Protein AF-A0A9D2F3M9-F1 (afdb_monomer_lite)

Organism: NCBI:txid2838608

Foldseek 3Di:
DDDDDDDDDDDDDDDDDDDDDDDDDDDDDDDDDDDDPPPPPDPDDDAALEAEEQEQDCPVVVVCVVPPPQFDDADPVRQWTAGVVGRIYGYHHFHPPPNRSVVVVVVLLVCQVVDDNNSHHRHYDDDLVCLQCQQAVVNVSFDFVVVVVDDCVPNVVVPDPVQQQSQHYPVSGRRDHDDD

Sequence (180 aa):
MKKRVVSLLMATAISASLLAACGGSSAGSSAATGETGGDAAAAGGTEGAVINIYSWNDEFRTRLEAIYPEVESTSADGTVTTLKDGTEIHWIINPNQDGVYQQKLDEALLNQASAADDDKVDIFLSETDYVFKYTDADADVAMPLTDLGIDPDTDLADQYAFTRTTASDQNGVQRGSTWQ

Radius of gyration: 24.06 Å; chains: 1; bounding box: 76×57×41 Å

Secondary structure (DSSP, 8-state):
------------------------------------------------SEEEEEESSSHHHHHHHHH-TTEEEE-TTSSEEEETTS-EEEEEE---GGGHHHHHHHHHHHHGGGS-GGGSEEEE---TTTHHHHH-TTT-SS--GGGGT--TTTTTTTS-HHHHHHTB-TTS-B------

Structure (mmCIF, N/CA/C/O backbone):
data_AF-A0A9D2F3M9-F1
#
_entry.id   AF-A0A9D2F3M9-F1
#
loop_
_atom_site.group_PDB
_atom_site.id
_atom_site.type_symbol
_atom_site.label_atom_id
_atom_site.label_alt_id
_atom_site.label_comp_id
_atom_site.label_asym_id
_atom_site.label_entity_id
_atom_site.label_seq_id
_atom_site.pdbx_PDB_ins_code
_atom_site.Cartn_x
_atom_site.Cartn_y
_atom_site.Cartn_z
_atom_site.occupancy
_atom_site.B_iso_or_equiv
_atom_site.auth_seq_id
_atom_site.auth_comp_id
_atom_site.auth_asym_id
_atom_site.auth_atom_id
_atom_site.pdbx_PDB_model_num
ATOM 1 N N . MET A 1 1 ? -61.331 -28.688 12.964 1.00 40.84 1 MET A N 1
ATOM 2 C CA . MET A 1 1 ? -61.382 -30.057 13.531 1.00 40.84 1 MET A CA 1
ATOM 3 C C . MET A 1 1 ? -60.461 -30.965 12.727 1.00 40.84 1 MET A C 1
ATOM 5 O O . MET A 1 1 ? -60.456 -30.834 11.515 1.00 40.84 1 MET A O 1
ATOM 9 N N . LYS A 1 2 ? -59.810 -31.913 13.420 1.00 37.84 2 LYS A N 1
ATOM 10 C CA . LYS A 1 2 ? -59.042 -33.089 12.948 1.00 37.84 2 LYS A CA 1
ATOM 11 C C . LYS A 1 2 ? -57.498 -33.012 12.952 1.00 37.84 2 LYS A C 1
ATOM 13 O O . LYS A 1 2 ? -56.863 -32.727 11.955 1.00 37.84 2 LYS A O 1
ATOM 18 N N . LYS A 1 3 ? -56.998 -33.444 14.121 1.00 39.62 3 LYS A N 1
ATOM 19 C CA . LYS A 1 3 ? -55.972 -34.473 14.405 1.00 39.62 3 LYS A CA 1
ATOM 20 C C . LYS A 1 3 ? -54.481 -34.166 14.166 1.00 39.62 3 LYS A C 1
ATOM 22 O O . LYS A 1 3 ? -54.000 -34.055 13.051 1.00 39.62 3 LYS A O 1
ATOM 27 N N . ARG A 1 4 ? -53.783 -34.172 15.309 1.00 43.62 4 ARG A N 1
ATOM 28 C CA . ARG A 1 4 ? -52.338 -34.275 15.557 1.00 43.62 4 ARG A CA 1
ATOM 29 C C . ARG A 1 4 ? -51.764 -35.604 15.049 1.00 43.62 4 ARG A C 1
ATOM 31 O O . ARG A 1 4 ? -52.421 -36.620 15.266 1.00 43.62 4 ARG A O 1
ATOM 38 N N . VAL A 1 5 ? -50.512 -35.602 14.579 1.00 54.69 5 VAL A N 1
ATOM 39 C CA . VAL A 1 5 ? -49.539 -36.692 14.802 1.00 54.69 5 VAL A CA 1
ATOM 40 C C . VAL A 1 5 ? -48.143 -36.079 14.981 1.00 54.69 5 VAL A C 1
ATOM 42 O O . VAL A 1 5 ? -47.724 -35.226 14.208 1.00 54.69 5 VAL A O 1
ATOM 45 N N . VAL A 1 6 ? -47.485 -36.508 16.055 1.00 44.31 6 VAL A N 1
ATOM 46 C CA . VAL A 1 6 ? -46.124 -36.205 16.522 1.00 44.31 6 VAL A CA 1
ATOM 47 C C . VAL A 1 6 ? -45.231 -37.396 16.160 1.00 44.31 6 VAL A C 1
ATOM 49 O O . VAL A 1 6 ? -45.686 -38.527 16.323 1.00 44.31 6 VAL A O 1
ATOM 52 N N . SER A 1 7 ? -43.989 -37.169 15.720 1.00 37.25 7 SER A N 1
ATOM 53 C CA . SER A 1 7 ? -42.851 -38.123 15.695 1.00 37.25 7 SER A CA 1
ATOM 54 C C . SER A 1 7 ? -41.653 -37.424 15.033 1.00 37.25 7 SER A C 1
ATOM 56 O O . SER A 1 7 ? -41.869 -36.695 14.077 1.00 37.25 7 SER A O 1
ATOM 58 N N . LEU A 1 8 ? -40.387 -37.565 15.418 1.00 41.75 8 LEU A N 1
ATOM 59 C CA . LEU A 1 8 ? -39.723 -38.308 16.486 1.00 41.75 8 LEU A CA 1
ATOM 60 C C . LEU A 1 8 ? -38.342 -37.636 16.659 1.00 41.75 8 LEU A C 1
ATOM 62 O O . LEU A 1 8 ? -37.720 -37.247 15.673 1.00 41.75 8 LEU A O 1
ATOM 66 N N . LEU A 1 9 ? -37.884 -37.482 17.900 1.00 43.22 9 LEU A N 1
ATOM 67 C CA . LEU A 1 9 ? -36.516 -37.087 18.238 1.00 43.22 9 LEU A CA 1
ATOM 68 C C . LEU A 1 9 ? -35.499 -38.099 17.687 1.00 43.22 9 LEU A C 1
ATOM 70 O O . LEU A 1 9 ? -35.686 -39.300 17.871 1.00 43.22 9 LEU A O 1
ATOM 74 N N . MET A 1 10 ? -34.356 -37.614 17.199 1.00 41.78 10 MET A N 1
ATOM 75 C CA . MET A 1 10 ? -33.086 -38.313 17.410 1.00 41.78 10 MET A CA 1
ATOM 76 C C . MET A 1 10 ? -31.949 -37.298 17.548 1.00 41.78 10 MET A C 1
ATOM 78 O O . MET A 1 10 ? -31.485 -36.703 16.581 1.00 41.78 10 MET A O 1
ATOM 82 N N . ALA A 1 11 ? -31.549 -37.080 18.798 1.00 47.19 11 ALA A N 1
ATOM 83 C CA . ALA A 1 11 ? -30.277 -36.482 19.151 1.00 47.19 11 ALA A CA 1
ATOM 84 C C . ALA A 1 11 ? -29.254 -37.614 19.287 1.00 47.19 11 ALA A C 1
ATOM 86 O O . ALA A 1 11 ? -29.492 -38.565 20.031 1.00 47.19 11 ALA A O 1
ATOM 87 N N . THR A 1 12 ? -28.109 -37.478 18.628 1.00 46.88 12 THR A N 1
ATOM 88 C CA . THR A 1 12 ? -26.886 -38.201 18.991 1.00 46.88 12 THR A CA 1
ATOM 89 C C . THR A 1 12 ? -25.708 -37.281 18.721 1.00 46.88 12 THR A C 1
ATOM 91 O O . THR A 1 12 ? -25.346 -37.034 17.576 1.00 46.88 12 THR A O 1
ATOM 94 N N . ALA A 1 13 ? -25.157 -36.744 19.804 1.00 49.44 13 ALA A N 1
ATOM 95 C CA . ALA A 1 13 ? -23.837 -36.143 19.851 1.00 49.44 13 ALA A CA 1
ATOM 96 C C . ALA A 1 13 ? -22.794 -37.264 19.913 1.00 49.44 13 ALA A C 1
ATOM 98 O O . ALA A 1 13 ? -22.967 -38.173 20.725 1.00 49.44 13 ALA A O 1
ATOM 99 N N . ILE A 1 14 ? -21.712 -37.178 19.131 1.00 59.34 14 ILE A N 1
ATOM 100 C CA . ILE A 1 14 ? -20.432 -37.799 19.491 1.00 59.34 14 ILE A CA 1
ATOM 101 C C . ILE A 1 14 ? -19.282 -36.829 19.195 1.00 59.34 14 ILE A C 1
ATOM 103 O O . ILE A 1 14 ? -19.177 -36.220 18.137 1.00 59.34 14 ILE A O 1
ATOM 107 N N . SER A 1 15 ? -18.484 -36.729 20.244 1.00 46.25 15 SER A N 1
ATOM 108 C CA . SER A 1 15 ? -17.284 -35.992 20.596 1.00 46.25 15 SER A CA 1
ATOM 109 C C . SER A 1 15 ? -16.112 -36.012 19.613 1.00 46.25 15 SER A C 1
ATOM 111 O O . SER A 1 15 ? -15.903 -36.953 18.852 1.00 46.25 15 SER A O 1
ATOM 113 N N . ALA A 1 16 ? -15.273 -34.992 19.793 1.00 46.91 16 ALA A N 1
ATOM 114 C CA . ALA A 1 16 ? -13.926 -34.826 19.273 1.00 46.91 16 ALA A CA 1
ATOM 115 C C . ALA A 1 16 ? -12.989 -36.030 19.491 1.00 46.91 16 ALA A C 1
ATOM 117 O O . ALA A 1 16 ? -12.997 -36.668 20.544 1.00 46.91 16 ALA A O 1
ATOM 118 N N . SER A 1 17 ? -12.088 -36.238 18.529 1.00 50.75 17 SER A N 1
ATOM 119 C CA . SER A 1 17 ? -10.798 -36.898 18.749 1.00 50.75 17 SER A CA 1
ATOM 120 C C . SER A 1 17 ? -9.709 -36.182 17.943 1.00 50.75 17 SER A C 1
ATOM 122 O O . SER A 1 17 ? -9.743 -36.126 16.719 1.00 50.75 17 SER A O 1
ATOM 124 N N . LEU A 1 18 ? -8.767 -35.586 18.675 1.00 54.88 18 LEU A N 1
ATOM 125 C CA . LEU A 1 18 ? -7.458 -35.147 18.198 1.00 54.88 18 LEU A CA 1
ATOM 126 C C . LEU A 1 18 ? -6.588 -36.382 17.963 1.00 54.88 18 LEU A C 1
ATOM 128 O O . LEU A 1 18 ? -6.562 -37.246 18.836 1.00 54.88 18 LEU A O 1
ATOM 132 N N . LEU A 1 19 ? -5.820 -36.415 16.873 1.00 55.00 19 LEU A N 1
ATOM 133 C CA . LEU A 1 19 ? -4.565 -37.169 16.770 1.00 55.00 19 LEU A CA 1
ATOM 134 C C . LEU A 1 19 ? -3.691 -36.536 15.678 1.00 55.00 19 LEU A C 1
ATOM 136 O O . LEU A 1 19 ? -3.989 -36.614 14.490 1.00 55.00 19 LEU A O 1
ATOM 140 N N . ALA A 1 20 ? -2.608 -35.902 16.120 1.00 57.94 20 ALA A N 1
ATOM 141 C CA . ALA A 1 20 ? -1.470 -35.533 15.296 1.00 57.94 20 ALA A CA 1
ATOM 142 C C . ALA A 1 20 ? -0.649 -36.788 14.960 1.00 57.94 20 ALA A C 1
ATOM 144 O O . ALA A 1 20 ? -0.376 -37.603 15.844 1.00 57.94 20 ALA A O 1
ATOM 145 N N . ALA A 1 21 ? -0.208 -36.914 13.708 1.00 43.72 21 ALA A N 1
ATOM 146 C CA . ALA A 1 21 ? 0.832 -37.855 13.308 1.00 43.72 21 ALA A CA 1
ATOM 147 C C . ALA A 1 21 ? 1.736 -37.217 12.242 1.00 43.72 21 ALA A C 1
ATOM 149 O O . ALA A 1 21 ? 1.308 -36.936 11.126 1.00 43.72 21 ALA A O 1
ATOM 150 N N . CYS A 1 22 ? 2.996 -36.990 12.617 1.00 54.59 22 CYS A N 1
ATOM 151 C CA . CYS A 1 22 ? 4.108 -36.669 11.728 1.00 54.59 22 CYS A CA 1
ATOM 152 C C . CYS A 1 22 ? 4.624 -37.933 11.018 1.00 54.59 22 CYS A C 1
ATOM 154 O O . CYS A 1 22 ? 4.700 -38.988 11.646 1.00 54.59 22 CYS A O 1
ATOM 156 N N . GLY A 1 23 ? 5.144 -37.783 9.792 1.00 35.31 23 GLY A N 1
ATOM 157 C CA . GLY A 1 23 ? 6.324 -38.545 9.351 1.00 35.31 23 GLY A CA 1
ATOM 158 C C . GLY A 1 23 ? 6.276 -39.229 7.975 1.00 35.31 23 GLY A C 1
ATOM 159 O O . GLY A 1 23 ? 5.670 -40.280 7.830 1.00 35.31 23 GLY A O 1
ATOM 160 N N . GLY A 1 24 ? 7.069 -38.702 7.029 1.00 35.09 24 GLY A N 1
ATOM 161 C CA . GLY A 1 24 ? 8.201 -39.443 6.435 1.00 35.09 24 GLY A CA 1
ATOM 162 C C . GLY A 1 24 ? 8.004 -40.317 5.180 1.00 35.09 24 GLY A C 1
ATOM 163 O O . GLY A 1 24 ? 7.694 -41.495 5.281 1.00 35.09 24 GLY A O 1
ATOM 164 N N . SER A 1 25 ? 8.350 -39.734 4.025 1.00 35.91 25 SER A N 1
ATOM 165 C CA . SER A 1 25 ? 8.905 -40.260 2.755 1.00 35.91 25 SER A CA 1
ATOM 166 C C . SER A 1 25 ? 9.015 -41.775 2.467 1.00 35.91 25 SER A C 1
ATOM 168 O O . SER A 1 25 ? 9.755 -42.492 3.136 1.00 35.91 25 SER A O 1
ATOM 170 N N . SER A 1 26 ? 8.506 -42.215 1.303 1.00 32.84 26 SER A N 1
ATOM 171 C CA . SER A 1 26 ? 9.290 -42.908 0.246 1.00 32.84 26 SER A CA 1
ATOM 172 C C . SER A 1 26 ? 8.487 -43.150 -1.050 1.00 32.84 26 SER A C 1
ATOM 174 O O . SER A 1 26 ? 7.263 -43.184 -1.060 1.00 32.84 26 SER A O 1
ATOM 176 N N . ALA A 1 27 ? 9.240 -43.242 -2.149 1.00 38.22 27 ALA A N 1
ATOM 177 C CA . ALA A 1 27 ? 8.884 -43.131 -3.563 1.00 38.22 27 ALA A CA 1
ATOM 178 C C . ALA A 1 27 ? 7.824 -44.094 -4.140 1.00 38.22 27 ALA A C 1
ATOM 180 O O . ALA A 1 27 ? 7.769 -45.274 -3.803 1.00 38.22 27 ALA A O 1
ATOM 181 N N . GLY A 1 28 ? 7.118 -43.602 -5.165 1.00 30.92 28 GLY A N 1
ATOM 182 C CA . GLY A 1 28 ? 6.362 -44.399 -6.132 1.00 30.92 28 GLY A CA 1
ATOM 183 C C . GLY A 1 28 ? 5.841 -43.525 -7.276 1.00 30.92 28 GLY A C 1
ATOM 184 O O . GLY A 1 28 ? 4.823 -42.861 -7.132 1.00 30.92 28 GLY A O 1
ATOM 185 N N . SER A 1 29 ? 6.558 -43.494 -8.401 1.00 36.81 29 SER A N 1
ATOM 186 C CA . SER A 1 29 ? 6.148 -42.799 -9.628 1.00 36.81 29 SER A CA 1
ATOM 187 C C . SER A 1 29 ? 5.208 -43.682 -10.449 1.00 36.81 29 SER A C 1
ATOM 189 O O . SER A 1 29 ? 5.549 -44.838 -10.703 1.00 36.81 29 SER A O 1
ATOM 191 N N . SER A 1 30 ? 4.065 -43.145 -10.889 1.00 31.78 30 SER A N 1
ATOM 192 C CA . SER A 1 30 ? 3.514 -43.295 -12.251 1.00 31.78 30 SER A CA 1
ATOM 193 C C . SER A 1 30 ? 2.223 -42.486 -12.410 1.00 31.78 30 SER A C 1
ATOM 195 O O . SER A 1 30 ? 1.365 -42.464 -11.535 1.00 31.78 30 SER A O 1
ATOM 197 N N . ALA A 1 31 ? 2.143 -41.810 -13.552 1.00 34.25 31 ALA A N 1
ATOM 198 C CA . ALA A 1 31 ? 1.175 -40.798 -13.950 1.00 34.25 31 ALA A CA 1
ATOM 199 C C . ALA A 1 31 ? -0.256 -41.311 -14.191 1.00 34.25 31 ALA A C 1
ATOM 201 O O . ALA A 1 31 ? -0.426 -42.416 -14.699 1.00 34.25 31 ALA A O 1
ATOM 202 N N . ALA A 1 32 ? -1.251 -40.443 -13.957 1.00 31.55 32 ALA A N 1
ATOM 203 C CA . ALA A 1 32 ? -2.292 -40.085 -14.933 1.00 31.55 32 ALA A CA 1
ATOM 204 C C . ALA A 1 32 ? -3.253 -39.019 -14.359 1.00 31.55 32 ALA A C 1
ATOM 206 O O . ALA A 1 32 ? -3.858 -39.225 -13.314 1.00 31.55 32 ALA A O 1
ATOM 207 N N . THR A 1 33 ? -3.387 -37.913 -15.103 1.00 35.81 33 THR A N 1
ATOM 208 C CA . THR A 1 33 ? -4.580 -37.050 -15.268 1.00 35.81 33 THR A CA 1
ATOM 209 C C . THR A 1 33 ? -5.394 -36.657 -14.030 1.00 35.81 33 THR A C 1
ATOM 211 O O . THR A 1 33 ? -6.261 -37.404 -13.585 1.00 35.81 33 THR A O 1
ATOM 214 N N . GLY A 1 34 ? -5.214 -35.407 -13.594 1.00 29.34 34 GLY A N 1
ATOM 215 C CA . GLY A 1 34 ? -6.178 -34.672 -12.778 1.00 29.34 34 GLY A CA 1
ATOM 216 C C . GLY A 1 34 ? -6.498 -33.329 -13.431 1.00 29.34 34 GLY A C 1
ATOM 217 O O . GLY A 1 34 ? -5.651 -32.443 -13.463 1.00 29.34 34 GLY A O 1
ATOM 218 N N . GLU A 1 35 ? -7.709 -33.198 -13.971 1.00 43.31 35 GLU A N 1
ATOM 219 C CA . GLU A 1 35 ? -8.401 -31.912 -14.020 1.00 43.31 35 GLU A CA 1
ATOM 220 C C . GLU A 1 35 ? -8.852 -31.597 -12.596 1.00 43.31 35 GLU A C 1
ATOM 222 O O . GLU A 1 35 ? -9.708 -32.290 -12.053 1.00 43.31 35 GLU A O 1
ATOM 227 N N . THR A 1 36 ? -8.294 -30.552 -12.001 1.00 33.38 36 THR A N 1
ATOM 228 C CA . THR A 1 36 ? -8.882 -29.875 -10.844 1.00 33.38 36 THR A CA 1
ATOM 229 C C . THR A 1 36 ? -8.393 -28.441 -10.876 1.00 33.38 36 THR A C 1
ATOM 231 O O . THR A 1 36 ? -7.185 -28.206 -10.851 1.00 33.38 36 THR A O 1
ATOM 234 N N . GLY A 1 37 ? -9.341 -27.506 -10.973 1.00 44.59 37 GLY A N 1
ATOM 235 C CA . GLY A 1 37 ? -9.090 -26.088 -10.767 1.00 44.59 37 GLY A CA 1
ATOM 236 C C . GLY A 1 37 ? -8.321 -25.901 -9.467 1.00 44.59 37 GLY A C 1
ATOM 237 O O . GLY A 1 37 ? -8.713 -26.435 -8.428 1.00 44.59 37 GLY A O 1
ATOM 238 N N . GLY A 1 38 ? -7.191 -25.209 -9.569 1.00 29.92 38 GLY A N 1
ATOM 239 C CA . GLY A 1 38 ? -6.424 -24.773 -8.419 1.00 29.92 38 GLY A CA 1
ATOM 240 C C . GLY A 1 38 ? -7.197 -23.665 -7.731 1.00 29.92 38 GLY A C 1
ATOM 241 O O . GLY A 1 38 ? -6.977 -22.496 -8.013 1.00 29.92 38 GLY A O 1
ATOM 242 N N . ASP A 1 39 ? -8.118 -24.052 -6.855 1.00 37.12 39 ASP A N 1
ATOM 243 C CA . ASP A 1 39 ? -8.384 -23.259 -5.667 1.00 37.12 39 ASP A CA 1
ATOM 244 C C . ASP A 1 39 ? -7.057 -23.263 -4.904 1.00 37.12 39 ASP A C 1
ATOM 246 O O . ASP A 1 39 ? -6.606 -24.307 -4.414 1.00 37.12 39 ASP A O 1
ATOM 250 N N . ALA A 1 40 ? -6.339 -22.142 -4.972 1.00 44.09 40 ALA A N 1
ATOM 251 C CA . ALA A 1 40 ? -5.153 -21.929 -4.170 1.00 44.09 40 ALA A CA 1
ATOM 252 C C . ALA A 1 40 ? -5.616 -22.041 -2.721 1.00 44.09 40 ALA A C 1
ATOM 254 O O . ALA A 1 40 ? -6.266 -21.142 -2.198 1.00 44.09 40 ALA A O 1
ATOM 255 N N . ALA A 1 41 ? -5.361 -23.197 -2.112 1.00 40.22 41 ALA A N 1
ATOM 256 C CA . ALA A 1 41 ? -5.659 -23.433 -0.718 1.00 40.22 41 ALA A CA 1
ATOM 257 C C . ALA A 1 41 ? -4.873 -22.401 0.094 1.00 40.22 41 ALA A C 1
ATOM 259 O O . ALA A 1 41 ? -3.680 -22.583 0.349 1.00 40.22 41 ALA A O 1
ATOM 260 N N . ALA A 1 42 ? -5.551 -21.314 0.464 1.00 43.03 42 ALA A N 1
ATOM 261 C CA . ALA A 1 42 ? -5.092 -20.386 1.473 1.00 43.03 42 ALA A CA 1
ATOM 262 C C . ALA A 1 42 ? -4.710 -21.227 2.692 1.00 43.03 42 ALA A C 1
ATOM 264 O O . ALA A 1 42 ? -5.503 -22.029 3.202 1.00 43.03 42 ALA A O 1
ATOM 265 N N . ALA A 1 43 ? -3.444 -21.132 3.092 1.00 44.12 43 ALA A N 1
ATOM 266 C CA . ALA A 1 43 ? -2.965 -21.772 4.300 1.00 44.12 43 ALA A CA 1
ATOM 267 C C . ALA A 1 43 ? -3.864 -21.297 5.448 1.00 44.12 43 ALA A C 1
ATOM 269 O O . ALA A 1 43 ? -3.932 -20.103 5.709 1.00 44.12 43 ALA A O 1
ATOM 270 N N . GLY A 1 44 ? -4.593 -22.229 6.071 1.00 43.50 44 GLY A N 1
ATOM 271 C CA . GLY A 1 44 ? -5.654 -21.963 7.047 1.00 43.50 44 GLY A CA 1
ATOM 272 C C . GLY A 1 44 ? -5.169 -21.349 8.362 1.00 43.50 44 GLY A C 1
ATOM 273 O O . GLY A 1 44 ? -5.231 -21.998 9.407 1.00 43.50 44 GLY A O 1
ATOM 274 N N . GLY A 1 45 ? -4.689 -20.111 8.298 1.00 56.88 45 GLY A N 1
ATOM 275 C CA . GLY A 1 45 ? -4.694 -19.155 9.394 1.00 56.88 45 GLY A CA 1
ATOM 276 C C . GLY A 1 45 ? -6.035 -18.426 9.439 1.00 56.88 45 GLY A C 1
ATOM 277 O O . GLY A 1 45 ? -6.782 -18.407 8.462 1.00 56.88 45 GLY A O 1
ATOM 278 N N . THR A 1 46 ? -6.367 -17.862 10.593 1.00 65.12 46 THR A N 1
ATOM 279 C CA . THR A 1 46 ? -7.471 -16.905 10.693 1.00 65.12 46 THR A CA 1
ATOM 280 C C . THR A 1 46 ? -7.021 -15.646 9.949 1.00 65.12 46 THR A C 1
ATOM 282 O O . THR A 1 46 ? -6.018 -15.062 10.335 1.00 65.12 46 THR A O 1
ATOM 285 N N . GLU A 1 47 ? -7.675 -15.258 8.857 1.00 80.50 47 GLU A N 1
ATOM 286 C CA . GLU A 1 47 ? -7.399 -13.955 8.235 1.00 80.50 47 GLU A CA 1
ATOM 287 C C . GLU A 1 47 ? -7.842 -12.828 9.177 1.00 80.50 47 GLU A C 1
ATOM 289 O O . GLU A 1 47 ? -8.821 -12.979 9.920 1.00 80.50 47 GLU A O 1
ATOM 294 N N . GLY A 1 48 ? -7.099 -11.719 9.162 1.00 88.06 48 GLY A N 1
ATOM 295 C CA . GLY A 1 48 ? -7.488 -10.495 9.854 1.00 88.06 48 GLY A CA 1
ATOM 296 C C . GLY A 1 48 ? -8.737 -9.874 9.223 1.00 88.06 48 GLY A C 1
ATOM 297 O O . GLY A 1 48 ? -9.080 -10.153 8.075 1.00 88.06 48 GLY A O 1
ATOM 298 N N . ALA A 1 49 ? -9.439 -9.040 9.983 1.00 94.62 49 ALA A N 1
ATOM 299 C CA . ALA A 1 49 ? -10.591 -8.261 9.531 1.00 94.62 49 ALA A CA 1
ATOM 300 C C . ALA A 1 49 ? -10.219 -6.821 9.122 1.00 94.62 49 ALA A C 1
ATOM 302 O O . ALA A 1 49 ? -11.068 -6.095 8.599 1.00 94.62 49 ALA A O 1
ATOM 303 N N . VAL A 1 50 ? -8.981 -6.402 9.394 1.00 97.81 50 VAL A N 1
ATOM 304 C CA . VAL A 1 50 ? -8.460 -5.058 9.114 1.00 97.81 50 VAL A CA 1
ATOM 305 C C . VAL A 1 50 ? -7.493 -5.103 7.935 1.00 97.81 50 VAL A C 1
ATOM 307 O O . VAL A 1 50 ? -6.659 -5.996 7.861 1.00 97.81 50 VAL A O 1
ATOM 310 N N . ILE A 1 51 ? -7.591 -4.113 7.043 1.00 98.31 51 ILE A N 1
ATOM 311 C CA . ILE A 1 51 ? -6.630 -3.876 5.961 1.00 98.31 51 ILE A CA 1
ATOM 312 C C . ILE A 1 51 ? -5.698 -2.739 6.379 1.00 98.31 51 ILE A C 1
ATOM 314 O O . ILE A 1 51 ? -6.131 -1.592 6.493 1.00 98.31 51 ILE A O 1
ATOM 318 N N . ASN A 1 52 ? -4.409 -3.006 6.541 1.00 98.62 52 ASN A N 1
ATOM 319 C CA . ASN A 1 52 ? -3.410 -1.989 6.857 1.00 98.62 52 ASN A CA 1
ATOM 320 C C . ASN A 1 52 ? -2.710 -1.485 5.593 1.00 98.62 52 ASN A C 1
ATOM 322 O O . ASN A 1 52 ? -2.046 -2.244 4.878 1.00 98.62 52 ASN A O 1
ATOM 326 N N . ILE A 1 53 ? -2.797 -0.173 5.352 1.00 98.69 53 ILE A N 1
ATOM 327 C CA . ILE A 1 53 ? -2.142 0.496 4.224 1.00 98.69 53 ILE A CA 1
ATOM 328 C C . ILE A 1 53 ? -1.071 1.465 4.721 1.00 98.69 53 ILE A C 1
ATOM 330 O O . ILE A 1 53 ? -1.363 2.465 5.381 1.00 98.69 53 ILE A O 1
ATOM 334 N N . TYR A 1 54 ? 0.180 1.197 4.352 1.00 98.56 54 TYR A N 1
ATOM 335 C CA . TYR A 1 54 ? 1.338 2.010 4.716 1.00 98.56 54 TYR A CA 1
ATOM 336 C C . TYR A 1 54 ? 1.627 3.062 3.647 1.00 98.56 54 TYR A C 1
ATOM 338 O O . TYR A 1 54 ? 1.882 2.737 2.489 1.00 98.56 54 TYR A O 1
ATOM 346 N N . SER A 1 55 ? 1.683 4.330 4.043 1.00 97.50 55 SER A N 1
ATOM 347 C CA . SER A 1 55 ? 1.906 5.470 3.144 1.00 97.50 55 SER A CA 1
ATOM 348 C C . SER A 1 55 ? 2.736 6.569 3.824 1.00 97.50 55 SER A C 1
ATOM 350 O O . SER A 1 55 ? 2.879 6.583 5.047 1.00 97.50 55 SER A O 1
ATOM 352 N N . TRP A 1 56 ? 3.293 7.504 3.050 1.00 96.25 56 TRP A N 1
ATOM 353 C CA . TRP A 1 56 ? 4.007 8.670 3.589 1.00 96.25 56 TRP A CA 1
ATOM 354 C C . TRP A 1 56 ? 3.188 9.961 3.648 1.00 96.25 56 TRP A C 1
ATOM 356 O O . TRP A 1 56 ? 3.626 10.951 4.239 1.00 96.25 56 TRP A O 1
ATOM 366 N N . ASN A 1 57 ? 2.007 9.966 3.035 1.00 95.88 57 ASN A N 1
ATOM 367 C CA . ASN A 1 57 ? 1.051 11.070 3.053 1.00 95.88 57 ASN A CA 1
ATOM 368 C C . ASN A 1 57 ? -0.386 10.530 2.902 1.00 95.88 57 ASN A C 1
ATOM 370 O O . ASN A 1 57 ? -0.615 9.322 2.905 1.00 95.88 57 ASN A O 1
ATOM 374 N N . ASP A 1 58 ? -1.372 11.409 2.764 1.00 96.88 58 ASP A N 1
ATOM 375 C CA . ASP A 1 58 ? -2.777 11.028 2.603 1.00 96.88 58 ASP A CA 1
ATOM 376 C C . ASP A 1 58 ? -3.288 11.075 1.151 1.00 96.88 58 ASP A C 1
ATOM 378 O O . ASP A 1 58 ? -4.487 10.918 0.907 1.00 96.88 58 ASP A O 1
ATOM 382 N N . GLU A 1 59 ? -2.409 11.241 0.159 1.00 96.19 59 GLU A N 1
ATOM 383 C CA . GLU A 1 59 ? -2.821 11.358 -1.246 1.00 96.19 59 GLU A CA 1
ATOM 384 C C . GLU A 1 59 ? -3.519 10.091 -1.741 1.00 96.19 59 GLU A C 1
ATOM 386 O O . GLU A 1 59 ? -4.557 10.164 -2.397 1.00 96.19 59 GLU A O 1
ATOM 391 N N . PHE A 1 60 ? -2.995 8.915 -1.392 1.00 96.38 60 PHE A N 1
ATOM 392 C CA . PHE A 1 60 ? -3.612 7.660 -1.812 1.00 96.38 60 PHE A CA 1
ATOM 393 C C . PHE A 1 60 ? -4.947 7.405 -1.110 1.00 96.38 60 PHE A C 1
ATOM 395 O O . PHE A 1 60 ? -5.901 7.009 -1.778 1.00 96.38 60 PHE A O 1
ATOM 402 N N . ARG A 1 61 ? -5.065 7.733 0.187 1.00 97.56 61 ARG A N 1
ATOM 403 C CA . ARG A 1 61 ? -6.350 7.690 0.906 1.00 97.56 61 ARG A CA 1
ATOM 404 C C . ARG A 1 61 ? -7.386 8.557 0.208 1.00 97.56 61 ARG A C 1
ATOM 406 O O . ARG A 1 61 ? -8.445 8.069 -0.169 1.00 97.56 61 ARG A O 1
ATOM 413 N N . THR A 1 62 ? -7.071 9.833 0.002 1.00 97.31 62 THR A N 1
ATOM 414 C CA . THR A 1 62 ? -8.017 10.781 -0.607 1.00 97.31 62 THR A CA 1
ATOM 415 C C . THR A 1 62 ? -8.392 10.378 -2.033 1.00 97.31 62 THR A C 1
ATOM 417 O O . THR A 1 62 ? -9.535 10.564 -2.453 1.00 97.31 62 THR A O 1
ATOM 420 N N . ARG A 1 63 ? -7.462 9.770 -2.783 1.00 96.62 63 ARG A N 1
ATOM 421 C CA . ARG A 1 63 ? -7.754 9.206 -4.103 1.00 96.62 63 ARG A CA 1
ATOM 422 C C . ARG A 1 63 ? -8.682 7.998 -4.014 1.00 96.62 63 ARG A C 1
ATOM 424 O O . ARG A 1 63 ? -9.633 7.951 -4.790 1.00 96.62 63 ARG A O 1
ATOM 431 N N . LEU A 1 64 ? -8.424 7.065 -3.097 1.00 96.88 64 LEU A N 1
ATOM 432 C CA . LEU A 1 64 ? -9.257 5.885 -2.860 1.00 96.88 64 LEU A CA 1
ATOM 433 C C . LEU A 1 64 ? -10.681 6.306 -2.490 1.00 96.88 64 LEU A C 1
ATOM 435 O O . LEU A 1 64 ? -11.622 5.880 -3.147 1.00 96.88 64 LEU A O 1
ATOM 439 N N . GLU A 1 65 ? -10.836 7.219 -1.532 1.00 97.06 65 GLU A N 1
ATOM 440 C CA . GLU A 1 65 ? -12.132 7.777 -1.119 1.00 97.06 65 GLU A CA 1
ATOM 441 C C . GLU A 1 65 ? -12.905 8.412 -2.283 1.00 97.06 65 GLU A C 1
ATOM 443 O O . GLU A 1 65 ? -14.128 8.311 -2.356 1.00 97.06 65 GLU A O 1
ATOM 448 N N . ALA A 1 66 ? -12.201 9.059 -3.216 1.00 97.31 66 ALA A N 1
ATOM 449 C CA . ALA A 1 66 ? -12.826 9.724 -4.353 1.00 97.31 66 ALA A CA 1
ATOM 450 C C . ALA A 1 66 ? -13.312 8.761 -5.450 1.00 97.31 66 ALA A C 1
ATOM 452 O O . ALA A 1 66 ? -14.208 9.128 -6.214 1.00 97.31 66 ALA A O 1
ATOM 453 N N . ILE A 1 67 ? -12.706 7.575 -5.580 1.00 96.25 67 ILE A N 1
ATOM 454 C CA . ILE A 1 67 ? -12.952 6.669 -6.718 1.00 96.25 67 ILE A CA 1
ATOM 455 C C . ILE A 1 67 ? -13.563 5.329 -6.324 1.00 96.25 67 ILE A C 1
ATOM 457 O O . ILE A 1 67 ? -14.168 4.684 -7.179 1.00 96.25 67 ILE A O 1
ATOM 461 N N . TYR A 1 68 ? -13.396 4.893 -5.076 1.00 97.50 68 TYR A N 1
ATOM 462 C CA . TYR A 1 68 ? -13.850 3.590 -4.624 1.00 97.50 68 TYR A CA 1
ATOM 463 C C . TYR A 1 68 ? -15.240 3.717 -3.989 1.00 97.50 68 TYR A C 1
ATOM 465 O O . TYR A 1 68 ? -15.366 4.205 -2.865 1.00 97.50 68 TYR A O 1
ATOM 473 N N . PRO A 1 69 ? -16.311 3.302 -4.690 1.00 98.12 69 PRO A N 1
ATOM 474 C CA . PRO A 1 69 ? -17.680 3.592 -4.271 1.00 98.12 69 PRO A CA 1
ATOM 475 C C . PRO A 1 69 ? -18.095 2.875 -2.986 1.00 98.12 69 PRO A C 1
ATOM 477 O O . PRO A 1 69 ? -19.138 3.224 -2.437 1.00 98.12 69 PRO A O 1
ATOM 480 N N . GLU A 1 70 ? -17.329 1.884 -2.524 1.00 98.44 70 GLU A N 1
ATOM 481 C CA . GLU A 1 70 ? -17.618 1.100 -1.320 1.00 98.44 70 GLU A CA 1
ATOM 482 C C . GLU A 1 70 ? -17.126 1.748 -0.027 1.00 98.44 70 GLU A C 1
ATOM 484 O O . GLU A 1 70 ? -17.428 1.244 1.050 1.00 98.44 70 GLU A O 1
ATOM 489 N N . VAL A 1 71 ? -16.446 2.893 -0.109 1.00 98.50 71 VAL A N 1
ATOM 490 C CA . VAL A 1 71 ? -16.178 3.722 1.068 1.00 98.50 71 VAL A CA 1
ATOM 491 C C . VAL A 1 71 ? -17.498 4.224 1.656 1.00 98.50 71 VAL A C 1
ATOM 493 O O . VAL A 1 71 ? -18.307 4.845 0.963 1.00 98.50 71 VAL A O 1
ATOM 496 N N . GLU A 1 72 ? -17.716 3.959 2.945 1.00 98.44 72 GLU A N 1
ATOM 497 C CA . GLU A 1 72 ? -18.860 4.473 3.701 1.00 98.44 72 GLU A CA 1
ATOM 498 C C . GLU A 1 72 ? -18.491 5.753 4.454 1.00 98.44 72 GLU A C 1
ATOM 500 O O . GLU A 1 72 ? -19.189 6.765 4.350 1.00 98.44 72 GLU A O 1
ATOM 505 N N . SER A 1 73 ? -17.393 5.724 5.213 1.00 98.38 73 SER A N 1
ATOM 506 C CA . SER A 1 73 ? -16.928 6.877 5.984 1.00 98.38 73 SER A CA 1
ATOM 507 C C . SER A 1 73 ? -15.438 6.799 6.303 1.00 98.38 73 SER A C 1
ATOM 509 O O . SER A 1 73 ? -14.851 5.723 6.295 1.00 98.38 73 SER A O 1
ATOM 511 N N . THR A 1 74 ? -14.846 7.947 6.626 1.00 98.50 74 THR A N 1
ATOM 512 C CA . THR A 1 74 ? -13.482 8.046 7.156 1.00 98.50 74 THR A CA 1
ATOM 513 C C . THR A 1 74 ? -13.517 8.788 8.489 1.00 98.50 74 THR A C 1
ATOM 515 O O . THR A 1 74 ? -14.276 9.751 8.655 1.00 98.50 74 THR A O 1
ATOM 518 N N . SER A 1 75 ? -12.712 8.334 9.450 1.00 98.31 75 SER A N 1
ATOM 519 C CA . SER A 1 75 ? -12.566 8.942 10.770 1.00 98.31 75 SER A CA 1
ATOM 520 C C . SER A 1 75 ? -12.109 10.404 10.674 1.00 98.31 75 SER A C 1
ATOM 522 O O . SER A 1 75 ? -11.472 10.830 9.712 1.00 98.31 75 SER A O 1
ATOM 524 N N . ALA A 1 76 ? -12.423 11.208 11.692 1.00 97.56 76 ALA A N 1
ATOM 525 C CA . ALA A 1 76 ? -12.123 12.644 11.671 1.00 97.56 76 ALA A CA 1
ATOM 526 C C . ALA A 1 76 ? -10.614 12.960 11.630 1.00 97.56 76 ALA A C 1
ATOM 528 O O . ALA A 1 76 ? -10.220 14.016 11.141 1.00 97.56 76 ALA A O 1
ATOM 529 N N . ASP A 1 77 ? -9.786 12.063 12.161 1.00 97.00 77 ASP A N 1
ATOM 530 C CA . ASP A 1 77 ? -8.324 12.125 12.103 1.00 97.00 77 ASP A CA 1
ATOM 531 C C . ASP A 1 77 ? -7.746 11.455 10.843 1.00 97.00 77 ASP A C 1
ATOM 533 O O . ASP A 1 77 ? -6.545 11.549 10.597 1.00 97.00 77 ASP A O 1
ATOM 537 N N . GLY A 1 78 ? -8.589 10.821 10.021 1.00 97.00 78 GLY A N 1
ATOM 538 C CA . GLY A 1 78 ? -8.209 10.246 8.737 1.00 97.00 78 GLY A CA 1
ATOM 539 C C . GLY A 1 78 ? -7.399 8.953 8.819 1.00 97.00 78 GLY A C 1
ATOM 540 O O . GLY A 1 78 ? -6.780 8.582 7.820 1.00 97.00 78 GLY A O 1
ATOM 541 N N . THR A 1 79 ? -7.364 8.309 9.986 1.00 98.06 79 THR A N 1
ATOM 542 C CA . THR A 1 79 ? -6.589 7.088 10.251 1.00 98.06 79 THR A CA 1
ATOM 543 C C . THR A 1 79 ? -7.356 5.811 9.928 1.00 98.06 79 THR A C 1
ATOM 545 O O . THR A 1 79 ? -6.725 4.794 9.664 1.00 98.06 79 THR A O 1
ATOM 548 N N . VAL A 1 80 ? -8.692 5.856 9.884 1.00 98.62 80 VAL A N 1
ATOM 549 C CA . VAL A 1 80 ? -9.536 4.693 9.582 1.00 98.62 80 VAL A CA 1
ATOM 550 C C . VAL A 1 80 ? -10.578 5.051 8.530 1.00 98.62 80 VAL A C 1
ATOM 552 O O . VAL A 1 80 ? -11.334 6.007 8.702 1.00 98.62 80 VAL A O 1
ATOM 555 N N . THR A 1 81 ? -10.649 4.264 7.460 1.00 98.75 81 THR A N 1
ATOM 556 C CA . THR A 1 81 ? -11.740 4.291 6.478 1.00 98.75 81 THR A CA 1
ATOM 557 C C . THR A 1 81 ? -12.572 3.024 6.624 1.00 98.75 81 THR A C 1
ATOM 559 O O . THR A 1 81 ? -12.052 1.925 6.480 1.00 98.75 81 THR A O 1
ATOM 562 N N . THR A 1 82 ? -13.867 3.168 6.879 1.00 98.62 82 THR A N 1
ATOM 563 C CA . THR A 1 82 ? -14.814 2.053 6.963 1.00 98.62 82 THR A CA 1
ATOM 564 C C . THR A 1 82 ? -15.517 1.874 5.620 1.00 98.62 82 THR A C 1
ATOM 566 O O . THR A 1 82 ? -16.041 2.837 5.044 1.00 98.62 82 THR A O 1
ATOM 569 N N . LEU A 1 83 ? -15.522 0.642 5.117 1.00 98.56 83 LEU A N 1
ATOM 570 C CA . LEU A 1 83 ? -16.253 0.235 3.921 1.00 98.56 83 LEU A CA 1
ATOM 571 C C . LEU A 1 83 ? -17.683 -0.194 4.274 1.00 98.56 83 LEU A C 1
ATOM 573 O O . LEU A 1 83 ? -17.972 -0.569 5.407 1.00 98.56 83 LEU A O 1
ATOM 577 N N . LYS A 1 84 ? -18.582 -0.195 3.285 1.00 98.50 84 LYS A N 1
ATOM 578 C CA . LYS A 1 84 ? -20.005 -0.550 3.471 1.00 98.50 84 LYS A CA 1
ATOM 579 C C . LYS A 1 84 ? -20.249 -1.978 3.965 1.00 98.50 84 LYS A C 1
ATOM 581 O O . LYS A 1 84 ? -21.333 -2.267 4.471 1.00 98.50 84 LYS A O 1
ATOM 586 N N . ASP A 1 85 ? -19.299 -2.883 3.753 1.00 97.50 85 ASP A N 1
ATOM 587 C CA . ASP A 1 85 ? -19.368 -4.261 4.245 1.00 97.50 85 ASP A CA 1
ATOM 588 C C . ASP A 1 85 ? -18.873 -4.408 5.695 1.00 97.50 85 ASP A C 1
ATOM 590 O O . ASP A 1 85 ? -18.972 -5.493 6.269 1.00 97.50 85 ASP A O 1
ATOM 594 N N . GLY A 1 86 ? -18.413 -3.312 6.306 1.00 97.38 86 GLY A N 1
ATOM 595 C CA . GLY A 1 86 ? -17.882 -3.260 7.663 1.00 97.38 86 GLY A CA 1
ATOM 596 C C . GLY A 1 86 ? -16.367 -3.440 7.754 1.00 97.38 86 GLY A C 1
ATOM 597 O O . GLY A 1 86 ? -15.839 -3.329 8.858 1.00 97.38 86 GLY A O 1
ATOM 598 N N . THR A 1 87 ? -15.669 -3.687 6.642 1.00 97.94 87 THR A N 1
ATOM 599 C CA . THR A 1 87 ? -14.201 -3.769 6.622 1.00 97.94 87 THR A CA 1
ATOM 600 C C . THR A 1 87 ? -13.592 -2.419 6.980 1.00 97.94 87 THR A C 1
ATOM 602 O O . THR A 1 87 ? -14.037 -1.373 6.495 1.00 97.94 87 THR A O 1
ATOM 605 N N . GLU A 1 88 ? -12.545 -2.433 7.798 1.00 98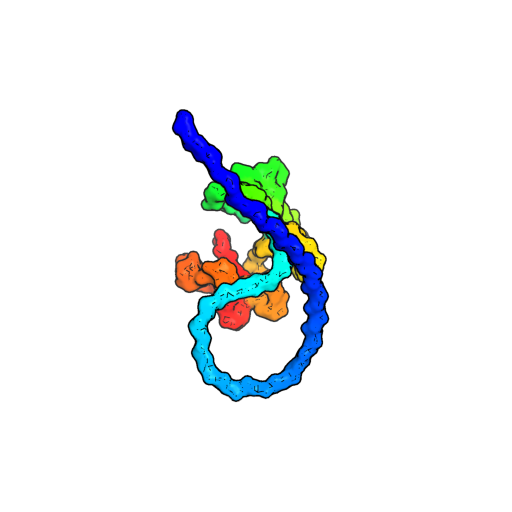.50 88 GLU A N 1
ATOM 606 C CA . GLU A 1 88 ? -11.777 -1.236 8.125 1.00 98.50 88 GLU A CA 1
ATOM 607 C C . GLU A 1 88 ? -10.448 -1.225 7.373 1.00 98.50 88 GLU A C 1
ATOM 609 O O . GLU A 1 88 ? -9.699 -2.198 7.383 1.00 98.50 88 GLU A O 1
ATOM 614 N N . ILE A 1 89 ? -10.144 -0.088 6.753 1.00 98.75 89 ILE A N 1
ATOM 615 C CA . ILE A 1 89 ? -8.825 0.238 6.223 1.00 98.75 89 ILE A CA 1
ATOM 616 C C . ILE A 1 89 ? -8.139 1.151 7.232 1.00 98.75 89 ILE A C 1
ATOM 618 O O . ILE A 1 89 ? -8.614 2.259 7.490 1.00 98.75 89 ILE A O 1
ATOM 622 N N . HIS A 1 90 ? -7.022 0.701 7.790 1.00 98.75 90 HIS A N 1
ATOM 623 C CA . HIS A 1 90 ? -6.185 1.472 8.700 1.00 98.75 90 HIS A CA 1
ATOM 624 C C . HIS A 1 90 ? -5.035 2.099 7.910 1.00 98.75 90 HIS A C 1
ATOM 626 O O . HIS A 1 90 ? -4.292 1.427 7.195 1.00 98.75 90 HIS A O 1
ATOM 632 N N . TRP A 1 91 ? -4.896 3.417 8.022 1.00 98.69 91 TRP A N 1
ATOM 633 C CA . TRP A 1 91 ? -3.900 4.213 7.312 1.00 98.69 91 TRP A CA 1
ATOM 634 C C . TRP A 1 91 ? -2.687 4.468 8.203 1.00 98.69 91 TRP A C 1
ATOM 636 O O . TRP A 1 91 ? -2.717 5.322 9.093 1.00 98.69 91 TRP A O 1
ATOM 646 N N . ILE A 1 92 ? -1.585 3.767 7.936 1.00 98.38 92 ILE A N 1
ATOM 647 C CA . ILE A 1 92 ? -0.330 3.937 8.666 1.00 98.38 92 ILE A CA 1
ATOM 648 C C . ILE A 1 92 ? 0.517 4.969 7.924 1.00 98.38 92 ILE A C 1
ATOM 650 O O . ILE A 1 92 ? 1.231 4.657 6.967 1.00 98.38 92 ILE A O 1
ATOM 654 N N . ILE A 1 93 ? 0.422 6.222 8.371 1.00 97.88 93 ILE A N 1
ATOM 655 C CA . ILE A 1 93 ? 1.122 7.349 7.750 1.00 97.88 93 ILE A CA 1
ATOM 656 C C . ILE A 1 93 ? 2.431 7.642 8.484 1.00 97.88 93 ILE A C 1
ATOM 658 O O . ILE A 1 93 ? 2.421 8.161 9.601 1.00 97.88 93 ILE A O 1
ATOM 662 N N . ASN A 1 94 ? 3.564 7.364 7.833 1.00 96.69 94 ASN A N 1
ATOM 663 C CA . ASN A 1 94 ? 4.893 7.720 8.336 1.00 96.69 94 ASN A CA 1
ATOM 664 C C . ASN A 1 94 ? 5.561 8.738 7.400 1.00 96.69 94 ASN A C 1
ATOM 666 O O . ASN A 1 94 ? 5.760 8.421 6.234 1.00 96.69 94 ASN A O 1
ATOM 670 N N . PRO A 1 95 ? 5.957 9.932 7.872 1.00 95.75 95 PRO A N 1
ATOM 671 C CA . PRO A 1 95 ? 6.577 10.948 7.022 1.00 95.75 95 PRO A CA 1
ATOM 672 C C . PRO A 1 95 ? 7.806 10.414 6.274 1.00 95.75 95 PRO A C 1
ATOM 674 O O . PRO A 1 95 ? 8.593 9.648 6.828 1.00 95.75 95 PRO A O 1
ATOM 677 N N . ASN A 1 96 ? 8.019 10.856 5.033 1.00 92.88 96 ASN A N 1
ATOM 678 C CA . ASN A 1 96 ? 9.185 10.429 4.249 1.00 92.88 96 ASN A CA 1
ATOM 679 C C . ASN A 1 96 ? 10.490 11.155 4.646 1.00 92.88 96 ASN A C 1
ATOM 681 O O . ASN A 1 96 ? 11.580 10.798 4.202 1.00 92.88 96 ASN A O 1
ATOM 685 N N . GLN A 1 97 ? 10.399 12.199 5.476 1.00 94.94 97 GLN A N 1
ATOM 686 C CA . GLN A 1 97 ? 11.551 12.981 5.925 1.00 94.94 97 GLN A CA 1
ATOM 687 C C . GLN A 1 97 ? 12.612 12.080 6.567 1.00 94.94 97 GLN A C 1
ATOM 689 O O . GLN A 1 97 ? 12.295 11.209 7.373 1.00 94.94 97 GLN A O 1
ATOM 694 N N . ASP A 1 98 ? 13.873 12.295 6.186 1.00 94.88 98 ASP A N 1
ATOM 695 C CA . ASP A 1 98 ? 15.038 11.558 6.690 1.00 94.88 98 ASP A CA 1
ATOM 696 C C . ASP A 1 98 ? 14.935 10.021 6.548 1.00 94.88 98 ASP A C 1
ATOM 698 O O . ASP A 1 98 ? 15.573 9.277 7.292 1.00 94.88 98 ASP A O 1
ATOM 702 N N . GLY A 1 99 ? 14.139 9.534 5.584 1.00 93.94 99 GLY A N 1
ATOM 703 C CA . GLY A 1 99 ? 13.952 8.103 5.324 1.00 93.94 99 GLY A CA 1
ATOM 704 C C . GLY A 1 99 ? 13.087 7.380 6.362 1.00 93.94 99 GLY A C 1
ATOM 705 O O . GLY A 1 99 ? 13.090 6.149 6.406 1.00 93.94 99 GLY A O 1
ATOM 706 N N . VAL A 1 100 ? 12.348 8.121 7.196 1.00 96.88 100 VAL A N 1
ATOM 707 C CA . VAL A 1 100 ? 11.507 7.561 8.267 1.00 96.88 100 VAL A CA 1
ATOM 708 C C . VAL A 1 100 ? 10.479 6.568 7.723 1.00 96.88 100 VAL A C 1
ATOM 710 O O . VAL A 1 100 ? 10.329 5.491 8.299 1.00 96.88 100 VAL A O 1
ATOM 713 N N . TYR A 1 101 ? 9.820 6.884 6.604 1.00 97.75 101 TYR A N 1
ATOM 714 C CA . TYR A 1 101 ? 8.867 5.978 5.962 1.00 97.75 101 TYR A CA 1
ATOM 715 C C . TYR A 1 101 ? 9.492 4.613 5.646 1.00 97.75 101 TYR A C 1
ATOM 717 O O . TYR A 1 101 ? 9.003 3.593 6.128 1.00 97.75 101 TYR A O 1
ATOM 725 N N . GLN A 1 102 ? 10.609 4.595 4.910 1.00 97.25 102 GLN A N 1
ATOM 726 C CA . GLN A 1 102 ? 11.293 3.351 4.546 1.00 97.25 102 GLN A CA 1
ATOM 727 C C . GLN A 1 102 ? 11.753 2.571 5.778 1.00 97.25 102 GLN A C 1
ATOM 729 O O . GLN A 1 102 ? 11.538 1.367 5.841 1.00 97.25 102 GLN A O 1
ATOM 734 N N . GLN A 1 103 ? 12.325 3.240 6.787 1.00 97.50 103 GLN A N 1
ATOM 735 C CA . GLN A 1 103 ? 12.741 2.571 8.023 1.00 97.50 103 GLN A CA 1
ATOM 736 C C . GLN A 1 103 ? 11.562 1.880 8.723 1.00 97.50 103 GLN A C 1
ATOM 738 O O . GLN A 1 103 ? 11.709 0.764 9.219 1.00 97.50 103 GLN A O 1
ATOM 743 N N . LYS A 1 104 ? 10.403 2.543 8.783 1.00 98.12 104 LYS A N 1
ATOM 744 C CA . LYS A 1 104 ? 9.206 2.011 9.444 1.00 98.12 104 LYS A CA 1
ATOM 745 C C . LYS A 1 104 ? 8.544 0.897 8.645 1.00 98.12 104 LYS A C 1
ATOM 747 O O . LYS A 1 104 ? 8.097 -0.077 9.243 1.00 98.12 104 LYS A O 1
ATOM 752 N N . LEU A 1 105 ? 8.509 1.027 7.321 1.00 98.44 105 LEU A N 1
ATOM 753 C CA . LEU A 1 105 ? 8.023 -0.021 6.432 1.00 98.44 105 LEU A CA 1
ATOM 754 C C . LEU A 1 105 ? 8.910 -1.270 6.524 1.00 98.44 105 LEU A C 1
ATOM 756 O O . LEU A 1 105 ? 8.391 -2.358 6.735 1.00 98.44 105 LEU A O 1
ATOM 760 N N . ASP A 1 106 ? 10.234 -1.114 6.466 1.00 98.00 106 ASP A N 1
ATOM 761 C CA . ASP A 1 106 ? 11.184 -2.226 6.603 1.00 98.00 106 ASP A CA 1
ATOM 762 C C . ASP A 1 106 ? 11.027 -2.960 7.936 1.00 98.00 106 ASP A C 1
ATOM 764 O O . ASP A 1 106 ? 11.027 -4.188 7.980 1.00 98.00 106 ASP A O 1
ATOM 768 N N . GLU A 1 107 ? 10.893 -2.209 9.033 1.00 98.06 107 GLU A N 1
ATOM 769 C CA . GLU A 1 107 ? 10.666 -2.769 10.365 1.00 98.06 107 GLU A CA 1
ATOM 770 C C . GLU A 1 107 ? 9.354 -3.566 10.420 1.00 98.06 107 GLU A C 1
ATOM 772 O O . GLU A 1 107 ? 9.326 -4.655 10.993 1.00 98.06 107 GLU A O 1
ATOM 777 N N . ALA A 1 108 ? 8.279 -3.059 9.812 1.00 98.38 108 ALA A N 1
ATOM 778 C CA . ALA A 1 108 ? 6.995 -3.754 9.762 1.00 98.38 108 ALA A CA 1
ATOM 779 C C . ALA A 1 108 ? 7.074 -5.033 8.912 1.00 98.38 108 ALA A C 1
ATOM 781 O O . ALA A 1 108 ? 6.725 -6.109 9.395 1.00 98.38 108 ALA A O 1
ATOM 782 N N . LEU A 1 109 ? 7.622 -4.942 7.696 1.00 98.12 109 LEU A N 1
ATOM 783 C CA . LEU A 1 109 ? 7.774 -6.075 6.778 1.00 98.12 109 LEU A CA 1
ATOM 784 C C . LEU A 1 109 ? 8.673 -7.176 7.360 1.00 98.12 109 LEU A C 1
ATOM 786 O O . LEU A 1 109 ? 8.357 -8.357 7.241 1.00 98.12 109 LEU A O 1
ATOM 790 N N . LEU A 1 110 ? 9.750 -6.812 8.065 1.00 97.69 110 LEU 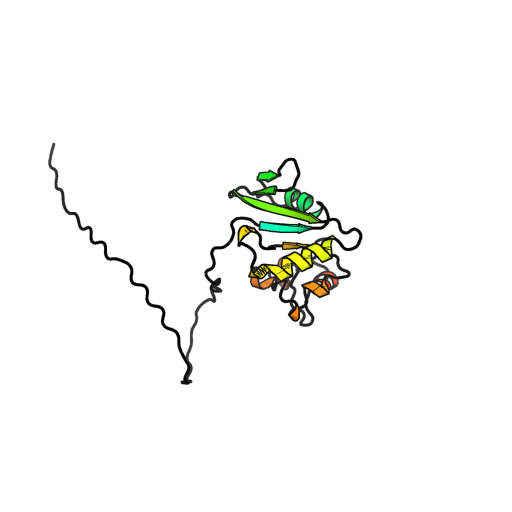A N 1
ATOM 791 C CA . LEU A 1 110 ? 10.612 -7.778 8.753 1.00 97.69 110 LEU A CA 1
ATOM 792 C C . LEU A 1 110 ? 9.853 -8.580 9.823 1.00 97.69 110 LEU A C 1
ATOM 794 O O . LEU A 1 110 ? 10.155 -9.751 10.053 1.00 97.69 110 LEU A O 1
ATOM 798 N N . ASN A 1 111 ? 8.875 -7.956 10.482 1.00 97.31 111 ASN A N 1
ATOM 799 C CA . ASN A 1 111 ? 8.082 -8.573 11.544 1.00 97.31 111 ASN A CA 1
ATOM 800 C C . ASN A 1 111 ? 6.773 -9.208 11.042 1.00 97.31 111 ASN A C 1
ATOM 802 O O . ASN A 1 111 ? 6.088 -9.860 11.835 1.00 97.31 111 ASN A O 1
ATOM 806 N N . GLN A 1 112 ? 6.455 -9.081 9.749 1.00 96.62 112 GLN A N 1
ATOM 807 C CA . GLN A 1 112 ? 5.190 -9.477 9.118 1.00 96.62 112 GLN A CA 1
ATOM 808 C C . GLN A 1 112 ? 4.736 -10.896 9.488 1.00 96.62 112 GLN A C 1
ATOM 810 O O . GLN A 1 112 ? 3.588 -11.116 9.866 1.00 96.62 112 GLN A O 1
ATOM 815 N N . ALA A 1 113 ? 5.648 -11.872 9.436 1.00 94.69 113 ALA A N 1
ATOM 816 C CA . ALA A 1 113 ? 5.333 -13.273 9.729 1.00 94.69 113 ALA A CA 1
ATOM 817 C C . ALA A 1 113 ? 4.921 -13.524 11.194 1.00 94.69 113 ALA A C 1
ATOM 819 O O . ALA A 1 113 ? 4.311 -14.548 11.498 1.00 94.69 113 ALA A O 1
ATOM 820 N N . SER A 1 114 ? 5.286 -12.616 12.101 1.00 95.62 114 SER A N 1
ATOM 821 C CA . SER A 1 114 ? 5.034 -12.715 13.544 1.00 95.62 114 SER A CA 1
ATOM 822 C C . SER A 1 114 ? 4.015 -11.707 14.074 1.00 95.62 114 SER A C 1
ATOM 824 O O . SER A 1 114 ? 3.645 -11.793 15.246 1.00 95.62 114 SER A O 1
ATOM 826 N N . ALA A 1 115 ? 3.575 -10.761 13.241 1.00 96.25 115 ALA A N 1
ATOM 827 C CA . ALA A 1 115 ? 2.527 -9.812 13.586 1.00 96.25 115 ALA A CA 1
ATOM 828 C C . ALA A 1 115 ? 1.185 -10.533 13.796 1.00 96.25 115 ALA A C 1
ATOM 830 O O . ALA A 1 115 ? 0.945 -11.604 13.226 1.00 96.25 115 ALA A O 1
ATOM 831 N N . ALA A 1 116 ? 0.314 -9.947 14.623 1.00 96.56 116 ALA A N 1
ATOM 832 C CA . ALA A 1 116 ? -1.073 -10.394 14.708 1.00 96.56 116 ALA A CA 1
ATOM 833 C C . ALA A 1 116 ? -1.758 -10.210 13.348 1.00 96.56 116 ALA A C 1
ATOM 835 O O . ALA A 1 116 ? -1.348 -9.355 12.566 1.00 96.56 116 ALA A O 1
ATOM 836 N N . ASP A 1 117 ? -2.789 -11.005 13.061 1.00 96.00 117 ASP A N 1
ATOM 837 C CA . ASP A 1 117 ? -3.407 -11.001 11.731 1.00 96.00 117 ASP A CA 1
ATOM 838 C C . ASP A 1 117 ? -3.982 -9.625 11.354 1.00 96.00 117 ASP A C 1
ATOM 840 O O . ASP A 1 117 ? -3.802 -9.203 10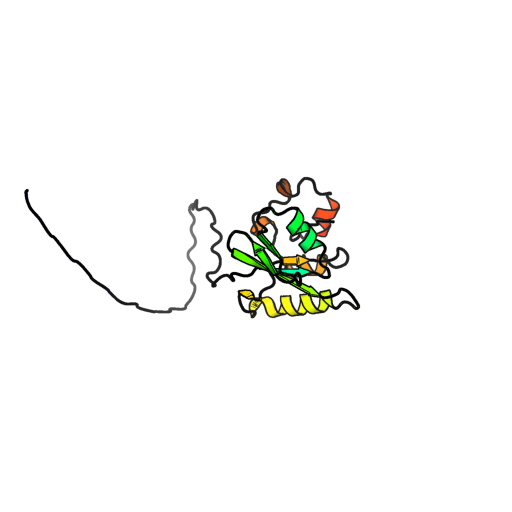.220 1.00 96.00 117 ASP A O 1
ATOM 844 N N . ASP A 1 118 ? -4.542 -8.886 12.317 1.00 97.12 118 ASP A N 1
ATOM 845 C CA . ASP A 1 118 ? -5.047 -7.515 12.123 1.00 97.12 118 ASP A CA 1
ATOM 846 C C . ASP A 1 118 ? -3.950 -6.427 12.100 1.00 97.12 118 ASP A C 1
ATOM 848 O O . ASP A 1 118 ? -4.252 -5.270 11.823 1.00 97.12 118 ASP A O 1
ATOM 852 N N . ASP A 1 119 ? -2.687 -6.769 12.386 1.00 97.00 119 ASP A N 1
ATOM 853 C CA . ASP A 1 119 ? -1.553 -5.826 12.442 1.00 97.00 119 ASP A CA 1
ATOM 854 C C . ASP A 1 119 ? -0.586 -5.981 11.247 1.00 97.00 119 ASP A C 1
ATOM 856 O O . ASP A 1 119 ? 0.428 -5.281 11.155 1.00 97.00 119 ASP A O 1
ATOM 860 N N . LYS A 1 120 ? -0.839 -6.943 10.355 1.00 97.56 120 LYS A N 1
ATOM 861 C CA . LYS A 1 120 ? 0.007 -7.225 9.188 1.00 97.56 120 LYS A CA 1
ATOM 862 C C . LYS A 1 120 ? -0.110 -6.123 8.143 1.00 97.56 120 LYS A C 1
ATOM 864 O O . LYS A 1 120 ? -1.174 -5.559 7.953 1.00 97.56 120 LYS A O 1
ATOM 869 N N . VAL A 1 121 ? 0.982 -5.846 7.432 1.00 98.31 121 VAL A N 1
ATOM 870 C CA . VAL A 1 121 ? 0.987 -4.949 6.268 1.00 98.31 121 VAL A CA 1
ATOM 871 C C . VAL A 1 121 ? 0.275 -5.638 5.105 1.00 98.31 121 VAL A C 1
ATOM 873 O O . VAL A 1 121 ? 0.756 -6.671 4.643 1.00 98.31 121 VAL A O 1
ATOM 876 N N . ASP A 1 122 ? -0.812 -5.062 4.598 1.00 98.00 122 ASP A N 1
ATOM 877 C CA . ASP A 1 122 ? -1.535 -5.613 3.441 1.00 98.00 122 ASP A CA 1
ATOM 878 C C . ASP A 1 122 ? -1.155 -4.897 2.147 1.00 98.00 122 ASP A C 1
ATOM 880 O O . ASP A 1 122 ? -0.926 -5.517 1.110 1.00 98.00 122 ASP A O 1
ATOM 884 N N . ILE A 1 123 ? -1.056 -3.567 2.208 1.00 97.75 123 ILE A N 1
ATOM 885 C CA . ILE A 1 123 ? -0.636 -2.726 1.088 1.00 97.75 123 ILE A CA 1
ATOM 886 C C . ILE A 1 123 ? 0.381 -1.716 1.604 1.00 97.75 123 ILE A C 1
ATOM 888 O O . ILE A 1 123 ? 0.231 -1.127 2.673 1.00 97.75 123 ILE A O 1
ATOM 892 N N . PHE A 1 124 ? 1.412 -1.449 0.819 1.00 98.06 124 PHE A N 1
ATOM 893 C CA . PHE A 1 124 ? 2.317 -0.341 1.074 1.00 98.06 124 PHE A CA 1
ATOM 894 C C . PHE A 1 124 ? 2.588 0.415 -0.216 1.00 98.06 124 PHE A C 1
ATOM 896 O O . PHE A 1 124 ? 2.497 -0.121 -1.321 1.00 98.06 124 PHE A O 1
ATOM 903 N N . LEU A 1 125 ? 2.909 1.692 -0.067 1.00 97.12 125 LEU A N 1
ATOM 904 C CA . LEU A 1 125 ? 3.335 2.530 -1.167 1.00 97.12 125 LEU A CA 1
ATOM 905 C C . LEU A 1 125 ? 4.861 2.525 -1.250 1.00 97.12 125 LEU A C 1
ATOM 907 O O . LEU A 1 125 ? 5.574 2.338 -0.273 1.00 97.12 125 LEU A O 1
ATOM 911 N N . SER A 1 126 ? 5.387 2.761 -2.440 1.00 95.19 126 SER A N 1
ATOM 912 C CA . SER A 1 126 ? 6.817 2.959 -2.634 1.00 95.19 126 SER A CA 1
ATOM 913 C C . SER A 1 126 ? 7.020 4.074 -3.634 1.00 95.19 126 SER A C 1
ATOM 915 O O . SER A 1 126 ? 6.294 4.160 -4.625 1.00 95.19 126 SER A O 1
ATOM 917 N N . GLU A 1 127 ? 8.028 4.907 -3.404 1.00 92.75 127 GLU A N 1
ATOM 918 C CA . GLU A 1 127 ? 8.532 5.769 -4.463 1.00 92.75 127 GLU A CA 1
ATOM 919 C C . GLU A 1 127 ? 9.291 4.929 -5.498 1.00 92.75 127 GLU A C 1
ATOM 921 O O . GLU A 1 127 ? 9.818 3.844 -5.222 1.00 92.75 127 GLU A O 1
ATOM 926 N N . THR A 1 128 ? 9.313 5.439 -6.726 1.00 91.94 128 THR A N 1
ATOM 927 C CA . THR A 1 128 ? 9.898 4.771 -7.892 1.00 91.94 128 THR A CA 1
ATOM 928 C C . THR A 1 128 ? 11.410 4.564 -7.777 1.00 91.94 128 THR A C 1
ATOM 930 O O . THR A 1 128 ? 11.957 3.653 -8.391 1.00 91.94 128 THR A O 1
ATOM 933 N N . ASP A 1 129 ? 12.110 5.400 -7.016 1.00 91.88 129 ASP A N 1
ATOM 934 C CA . ASP A 1 129 ? 13.565 5.350 -6.852 1.00 91.88 129 ASP A CA 1
ATOM 935 C C . ASP A 1 129 ? 14.048 4.143 -6.032 1.00 91.88 129 ASP A C 1
ATOM 937 O O . ASP A 1 129 ? 15.175 3.690 -6.238 1.00 91.88 129 ASP A O 1
ATOM 941 N N . TYR A 1 130 ? 13.202 3.584 -5.162 1.00 92.75 130 TYR A N 1
ATOM 942 C CA . TYR A 1 130 ? 13.516 2.385 -4.376 1.00 92.75 130 TYR A CA 1
ATOM 943 C C . TYR A 1 130 ? 12.512 1.237 -4.525 1.00 92.75 130 TYR A C 1
ATOM 945 O O . TYR A 1 130 ? 12.662 0.227 -3.842 1.00 92.75 130 TYR A O 1
ATOM 953 N N . VAL A 1 131 ? 11.541 1.320 -5.440 1.00 95.00 131 VAL A N 1
ATOM 954 C CA . VAL A 1 131 ? 10.526 0.264 -5.646 1.00 95.00 131 VAL A CA 1
ATOM 955 C C . VAL A 1 131 ? 11.124 -1.125 -5.883 1.00 95.00 131 VAL A C 1
ATOM 957 O O . VAL A 1 131 ? 10.616 -2.105 -5.344 1.00 95.00 131 VAL A O 1
ATOM 960 N N . PHE A 1 132 ? 12.259 -1.206 -6.590 1.00 94.62 132 PHE A N 1
ATOM 961 C CA . PHE A 1 132 ? 12.933 -2.474 -6.879 1.00 94.62 132 PHE A CA 1
ATOM 962 C C . PHE A 1 132 ? 13.328 -3.241 -5.612 1.00 94.62 132 PHE A C 1
ATOM 964 O O . PHE A 1 132 ? 13.315 -4.463 -5.608 1.00 94.62 132 PHE A O 1
ATOM 971 N N . LYS A 1 133 ? 13.624 -2.538 -4.511 1.00 95.88 133 LYS A N 1
ATOM 972 C CA . LYS A 1 133 ? 13.921 -3.163 -3.215 1.00 95.88 133 LYS A CA 1
ATOM 973 C C . LYS A 1 133 ? 12.788 -4.076 -2.743 1.00 95.88 133 LYS A C 1
ATOM 975 O O . LYS A 1 133 ? 13.061 -5.100 -2.131 1.00 95.88 133 LYS A O 1
ATOM 980 N N . TYR A 1 134 ? 11.543 -3.676 -2.993 1.00 97.38 134 TYR A N 1
ATOM 981 C CA . TYR A 1 134 ? 10.357 -4.383 -2.519 1.00 97.38 134 TYR A CA 1
ATOM 982 C C . TYR A 1 134 ? 9.750 -5.292 -3.586 1.00 97.38 134 TYR A C 1
ATOM 984 O O . TYR A 1 134 ? 9.152 -6.307 -3.242 1.00 97.38 134 TYR A O 1
ATOM 992 N N . THR A 1 135 ? 9.902 -4.952 -4.870 1.00 97.06 135 THR A N 1
ATOM 993 C CA . THR A 1 135 ? 9.447 -5.818 -5.964 1.00 97.06 135 THR A CA 1
ATOM 994 C C . THR A 1 135 ? 10.432 -6.929 -6.287 1.00 97.06 135 THR A C 1
ATOM 996 O O . THR A 1 135 ? 10.062 -7.819 -7.037 1.00 97.06 135 THR A O 1
ATOM 999 N N . ASP A 1 136 ? 11.659 -6.932 -5.762 1.00 96.31 136 ASP A N 1
ATOM 1000 C CA . ASP A 1 136 ? 12.561 -8.068 -5.950 1.00 96.31 136 ASP A CA 1
ATOM 1001 C C . ASP A 1 136 ? 11.917 -9.361 -5.416 1.00 96.31 136 ASP A C 1
ATOM 1003 O O . ASP A 1 136 ? 11.429 -9.420 -4.286 1.00 96.31 136 ASP A O 1
ATOM 1007 N N . ALA A 1 137 ? 11.927 -10.414 -6.233 1.00 96.00 137 ALA A N 1
ATOM 1008 C CA . ALA A 1 137 ? 11.417 -11.722 -5.844 1.00 96.00 137 ALA A CA 1
ATOM 1009 C C . ALA A 1 137 ? 12.161 -12.286 -4.625 1.00 96.00 137 ALA A C 1
ATOM 1011 O O . ALA A 1 137 ? 11.549 -12.980 -3.818 1.00 96.00 137 ALA A O 1
ATOM 1012 N N . ASP A 1 138 ? 13.450 -11.964 -4.482 1.00 95.81 138 ASP A N 1
ATOM 1013 C CA . ASP A 1 138 ? 14.273 -12.419 -3.359 1.00 95.81 138 ASP A CA 1
ATOM 1014 C C . AS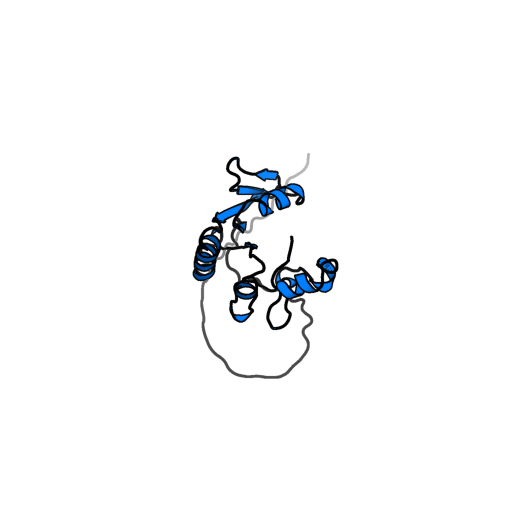P A 1 138 ? 13.956 -11.663 -2.056 1.00 95.81 138 ASP A C 1
ATOM 1016 O O . ASP A 1 138 ? 14.289 -12.148 -0.973 1.00 95.81 138 ASP A O 1
ATOM 1020 N N . ALA A 1 139 ? 13.318 -10.486 -2.139 1.00 95.38 139 ALA A N 1
ATOM 1021 C CA . ALA A 1 139 ? 12.859 -9.756 -0.960 1.00 95.38 139 ALA A CA 1
ATOM 1022 C C . ALA A 1 139 ? 11.627 -10.417 -0.326 1.00 95.38 139 ALA A C 1
ATOM 1024 O O . ALA A 1 139 ? 11.474 -10.344 0.888 1.00 95.38 139 ALA A O 1
ATOM 1025 N N . ASP A 1 140 ? 10.780 -11.065 -1.137 1.00 95.31 140 ASP A N 1
ATOM 1026 C CA . ASP A 1 140 ? 9.584 -11.809 -0.706 1.00 95.31 140 ASP A CA 1
ATOM 1027 C C . ASP A 1 140 ? 8.621 -10.999 0.188 1.00 95.31 140 ASP A C 1
ATOM 1029 O O . ASP A 1 140 ? 8.028 -11.500 1.139 1.00 95.31 140 ASP A O 1
ATOM 1033 N N . VAL A 1 141 ? 8.477 -9.703 -0.114 1.00 96.81 141 VAL A N 1
ATOM 1034 C CA . VAL A 1 141 ? 7.586 -8.768 0.607 1.00 96.81 141 VAL A CA 1
ATOM 1035 C C . VAL A 1 141 ? 6.446 -8.221 -0.253 1.00 96.81 141 VAL A C 1
ATOM 1037 O O . VAL A 1 141 ? 5.513 -7.628 0.279 1.00 96.81 141 VAL A O 1
ATOM 1040 N N . ALA A 1 142 ? 6.505 -8.419 -1.572 1.00 96.69 142 ALA A N 1
ATOM 1041 C CA . ALA A 1 142 ? 5.443 -8.073 -2.510 1.00 96.69 142 ALA A CA 1
ATOM 1042 C C . ALA A 1 142 ? 5.110 -9.286 -3.382 1.00 96.69 142 ALA A C 1
ATOM 1044 O O . ALA A 1 142 ? 5.957 -9.794 -4.129 1.00 96.69 142 ALA A O 1
ATOM 1045 N N . MET A 1 143 ? 3.869 -9.758 -3.294 1.00 96.62 143 MET A N 1
ATOM 1046 C CA . MET A 1 143 ? 3.406 -10.890 -4.090 1.00 96.62 143 MET A CA 1
ATOM 1047 C C . MET A 1 143 ? 3.142 -10.494 -5.554 1.00 96.62 143 MET A C 1
ATOM 1049 O O . MET A 1 143 ? 2.887 -9.323 -5.844 1.00 96.62 143 MET A O 1
ATOM 1053 N N . PRO A 1 144 ? 3.205 -11.445 -6.502 1.00 98.00 144 PRO A N 1
ATOM 1054 C CA . PRO A 1 144 ? 2.774 -11.210 -7.877 1.00 98.00 144 PRO A CA 1
ATOM 1055 C C . PRO A 1 144 ? 1.340 -10.675 -7.934 1.00 98.00 144 PRO A C 1
ATOM 1057 O O . PRO A 1 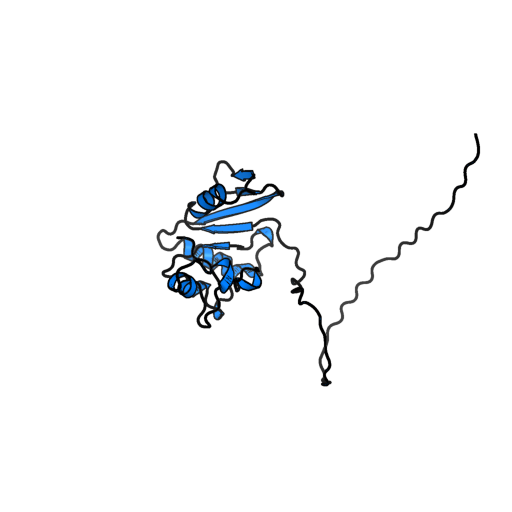144 ? 0.454 -11.192 -7.255 1.00 98.00 144 PRO A O 1
ATOM 1060 N N . LEU A 1 145 ? 1.079 -9.689 -8.799 1.00 97.38 145 LEU A N 1
ATOM 1061 C CA . LEU A 1 145 ? -0.283 -9.168 -8.994 1.00 97.38 145 LEU A CA 1
ATOM 1062 C C . LEU A 1 145 ? -1.264 -10.260 -9.448 1.00 97.38 145 LEU A C 1
ATOM 1064 O O . LEU A 1 145 ? -2.432 -10.248 -9.067 1.00 97.38 145 LEU A O 1
ATOM 1068 N N . THR A 1 146 ? -0.774 -11.244 -10.201 1.00 97.50 146 THR A N 1
ATOM 1069 C CA . THR A 1 146 ? -1.567 -12.392 -10.655 1.00 97.50 146 THR A CA 1
ATOM 1070 C C . THR A 1 146 ? -2.074 -13.254 -9.506 1.00 97.50 146 THR A C 1
ATOM 1072 O O . THR A 1 146 ? -3.157 -13.824 -9.614 1.00 97.50 146 THR A O 1
ATOM 1075 N N . ASP A 1 147 ? -1.339 -13.319 -8.395 1.00 97.38 147 ASP A N 1
ATOM 1076 C CA . ASP A 1 147 ? -1.737 -14.090 -7.213 1.00 97.38 147 ASP A CA 1
ATOM 1077 C C . ASP A 1 147 ? -2.872 -13.384 -6.448 1.00 97.38 147 ASP A C 1
ATOM 1079 O O . ASP A 1 147 ? -3.624 -14.026 -5.720 1.00 97.38 147 ASP A O 1
ATOM 1083 N N . LEU A 1 148 ? -3.044 -12.076 -6.678 1.00 95.56 148 LEU A N 1
ATOM 1084 C CA . LEU A 1 148 ? -4.186 -11.270 -6.232 1.00 95.56 148 LEU A CA 1
ATOM 1085 C C . LEU A 1 148 ? -5.355 -11.288 -7.235 1.00 95.56 148 LEU A C 1
ATOM 1087 O O . LEU A 1 148 ? -6.356 -10.603 -7.033 1.00 95.56 148 LEU A O 1
ATOM 1091 N N . GLY A 1 149 ? -5.233 -12.037 -8.336 1.00 97.06 149 GLY A N 1
ATOM 1092 C CA . GLY A 1 149 ? -6.234 -12.084 -9.402 1.00 97.06 149 GLY A CA 1
ATOM 1093 C C . GLY A 1 149 ? -6.237 -10.866 -10.330 1.00 97.06 149 GLY A C 1
ATOM 1094 O O . GLY A 1 149 ? -7.205 -10.686 -11.065 1.00 97.06 149 GLY A O 1
ATOM 1095 N N . ILE A 1 150 ? -5.182 -10.045 -10.307 1.00 97.06 150 ILE A N 1
ATOM 1096 C CA . ILE A 1 150 ? -4.986 -8.921 -11.230 1.00 97.06 150 ILE A CA 1
ATOM 1097 C C . ILE A 1 150 ? -4.085 -9.399 -12.367 1.00 97.06 150 ILE A C 1
ATOM 1099 O O . ILE A 1 150 ? -2.923 -9.737 -12.135 1.00 97.06 150 ILE A O 1
ATOM 1103 N N . ASP A 1 151 ? -4.592 -9.403 -13.595 1.00 96.12 151 ASP A N 1
ATOM 1104 C CA . ASP A 1 151 ? -3.814 -9.739 -14.788 1.00 96.12 151 ASP A CA 1
ATOM 1105 C C . ASP A 1 151 ? -3.190 -8.456 -15.370 1.00 96.12 151 ASP A C 1
ATOM 1107 O O . ASP A 1 151 ? -3.900 -7.610 -15.922 1.00 96.12 151 ASP A O 1
ATOM 1111 N N . PRO A 1 152 ? -1.857 -8.269 -15.291 1.00 94.94 152 PRO A N 1
ATOM 1112 C CA . PRO A 1 152 ? -1.223 -7.045 -15.773 1.00 94.94 152 PRO A CA 1
ATOM 1113 C C . PRO A 1 152 ? -1.360 -6.818 -17.284 1.00 94.94 152 PRO A C 1
ATOM 1115 O O . PRO A 1 152 ? -1.239 -5.677 -17.738 1.00 94.94 152 PRO A O 1
ATOM 1118 N N . ASP A 1 153 ? -1.576 -7.873 -18.073 1.00 93.00 153 ASP A N 1
ATOM 1119 C CA . ASP A 1 153 ? -1.708 -7.768 -19.526 1.00 93.00 153 ASP A CA 1
ATOM 1120 C C . ASP A 1 153 ? -3.112 -7.347 -19.960 1.00 93.00 153 ASP A C 1
ATOM 1122 O O . ASP A 1 153 ? -3.258 -6.796 -21.054 1.00 93.00 153 ASP A O 1
ATOM 1126 N N . THR A 1 154 ? -4.131 -7.552 -19.119 1.00 96.19 154 THR A N 1
ATOM 1127 C CA . THR A 1 154 ? -5.509 -7.122 -19.402 1.00 96.19 154 THR A CA 1
ATOM 1128 C C . THR A 1 154 ? -5.950 -5.945 -18.546 1.00 96.19 154 THR A C 1
ATOM 1130 O O . THR A 1 154 ? -6.457 -4.962 -19.082 1.00 96.19 154 THR A O 1
ATOM 1133 N N . ASP A 1 155 ? -5.729 -6.004 -17.236 1.00 95.94 155 ASP A N 1
ATOM 1134 C CA . ASP A 1 155 ? -6.269 -5.041 -16.272 1.00 95.94 155 ASP A CA 1
ATOM 1135 C C . ASP A 1 155 ? -5.431 -3.762 -16.215 1.00 95.94 155 ASP A C 1
ATOM 1137 O O . ASP A 1 155 ? -5.943 -2.683 -15.915 1.00 95.94 155 ASP A O 1
ATOM 1141 N N . LEU A 1 156 ? -4.140 -3.870 -16.549 1.00 94.94 156 LEU A N 1
ATOM 1142 C CA . LEU A 1 156 ? -3.189 -2.756 -16.602 1.00 94.94 156 LEU A CA 1
ATOM 1143 C C . LEU A 1 156 ? -2.685 -2.484 -18.029 1.00 94.94 156 LEU A C 1
ATOM 1145 O O . LEU A 1 156 ? -1.669 -1.811 -18.212 1.00 94.94 156 LEU A O 1
ATOM 1149 N N . ALA A 1 157 ? -3.401 -2.969 -19.049 1.00 93.94 157 ALA A N 1
ATOM 1150 C CA . ALA A 1 157 ? -3.015 -2.849 -20.458 1.00 93.94 157 ALA A CA 1
ATOM 1151 C C . ALA A 1 157 ? -2.834 -1.393 -20.929 1.00 93.94 157 ALA A C 1
ATOM 1153 O O . ALA A 1 157 ? -2.006 -1.119 -21.798 1.00 93.94 157 ALA A O 1
ATOM 1154 N N . ASP A 1 158 ? -3.588 -0.464 -20.334 1.00 94.44 158 ASP A N 1
ATOM 1155 C CA . ASP A 1 158 ? -3.551 0.964 -20.663 1.00 94.44 158 ASP A CA 1
ATOM 1156 C C . ASP A 1 158 ? -2.406 1.724 -19.964 1.00 94.44 158 ASP A C 1
ATOM 1158 O O . ASP A 1 158 ? -2.190 2.910 -20.233 1.00 94.44 158 ASP A O 1
ATOM 1162 N N . GLN A 1 159 ? -1.649 1.073 -19.071 1.00 94.19 159 GLN A N 1
ATOM 1163 C CA . GLN A 1 159 ? -0.458 1.671 -18.473 1.00 94.19 159 GLN A CA 1
ATOM 1164 C C . GLN A 1 159 ? 0.689 1.747 -19.485 1.00 94.19 159 GLN A C 1
ATOM 1166 O O . GLN A 1 159 ? 0.872 0.887 -20.349 1.00 94.19 159 GLN A O 1
ATOM 1171 N N . TYR A 1 160 ? 1.530 2.771 -19.347 1.00 94.19 160 TYR A N 1
ATOM 1172 C CA . TYR A 1 160 ? 2.742 2.858 -20.151 1.00 94.19 160 TYR A CA 1
ATOM 1173 C C . TYR A 1 160 ? 3.677 1.683 -19.842 1.00 94.19 160 TYR A C 1
ATOM 1175 O O . TYR A 1 160 ? 3.885 1.320 -18.689 1.00 94.19 160 TYR A O 1
ATOM 1183 N N . ALA A 1 161 ? 4.326 1.131 -20.870 1.00 93.50 161 ALA A N 1
ATOM 1184 C CA . ALA A 1 161 ? 5.208 -0.027 -20.702 1.00 93.50 161 ALA A CA 1
ATOM 1185 C C . ALA A 1 161 ? 6.286 0.184 -19.620 1.00 93.50 161 ALA A C 1
ATOM 1187 O O . ALA A 1 161 ? 6.568 -0.725 -18.846 1.00 93.50 161 ALA A O 1
ATOM 1188 N N . PHE A 1 162 ? 6.850 1.394 -19.526 1.00 92.81 162 PHE A N 1
ATOM 1189 C CA . PHE A 1 162 ? 7.882 1.687 -18.532 1.00 92.81 162 PHE A CA 1
ATOM 1190 C C . PHE A 1 162 ? 7.353 1.635 -17.093 1.00 92.81 162 PHE A C 1
ATOM 1192 O O . PHE A 1 162 ? 8.086 1.190 -16.219 1.00 92.81 162 PHE A O 1
ATOM 1199 N N . THR A 1 163 ? 6.102 2.034 -16.834 1.00 92.62 163 THR A N 1
ATOM 1200 C CA . THR A 1 163 ? 5.550 2.034 -15.471 1.00 92.62 163 THR A CA 1
ATOM 1201 C C . THR A 1 163 ? 5.289 0.610 -14.988 1.00 92.62 163 THR A C 1
ATOM 1203 O O . THR A 1 163 ? 5.614 0.271 -13.853 1.00 92.62 163 THR A O 1
ATOM 1206 N N . ARG A 1 164 ? 4.820 -0.262 -15.889 1.00 92.94 164 ARG A N 1
ATOM 1207 C CA . ARG A 1 164 ? 4.697 -1.704 -15.637 1.00 92.94 164 ARG A CA 1
ATOM 1208 C C . ARG A 1 164 ? 6.051 -2.347 -15.333 1.00 92.94 164 ARG A C 1
ATOM 1210 O O . ARG A 1 164 ? 6.191 -3.060 -14.342 1.00 92.94 164 ARG A O 1
ATOM 1217 N N . THR A 1 165 ? 7.070 -2.054 -16.148 1.00 94.06 165 THR A N 1
ATOM 1218 C CA . THR A 1 165 ? 8.437 -2.562 -15.935 1.00 94.06 165 THR A CA 1
ATOM 1219 C C . THR A 1 165 ? 9.029 -2.085 -14.610 1.00 94.06 165 THR A C 1
ATOM 1221 O O . THR A 1 165 ? 9.650 -2.875 -13.909 1.00 94.06 165 THR A O 1
ATOM 1224 N N . THR A 1 166 ? 8.817 -0.820 -14.241 1.00 93.88 166 THR A N 1
ATOM 1225 C CA . THR A 1 166 ? 9.287 -0.253 -12.969 1.00 93.88 166 THR A CA 1
ATOM 1226 C C . THR A 1 166 ? 8.769 -1.023 -11.752 1.00 93.88 166 THR A C 1
ATOM 1228 O O . THR A 1 166 ? 9.511 -1.185 -10.791 1.00 93.88 166 THR A O 1
ATOM 1231 N N . ALA A 1 167 ? 7.532 -1.519 -11.793 1.00 93.56 167 ALA A N 1
ATOM 1232 C CA . ALA A 1 167 ? 6.920 -2.268 -10.695 1.00 93.56 167 ALA A CA 1
ATOM 1233 C C . ALA A 1 167 ? 7.060 -3.802 -10.831 1.00 93.56 167 ALA A C 1
ATOM 1235 O O . ALA A 1 167 ? 6.298 -4.560 -10.221 1.00 93.56 167 ALA A O 1
ATOM 1236 N N . SER A 1 168 ? 8.002 -4.267 -11.657 1.00 96.44 168 SER A N 1
ATOM 1237 C CA . SER A 1 168 ? 8.277 -5.689 -11.885 1.00 96.44 168 SER A CA 1
ATOM 1238 C C . SER A 1 168 ? 9.580 -6.142 -11.227 1.00 96.44 168 SER A C 1
ATOM 1240 O O . SER A 1 168 ? 10.477 -5.338 -10.969 1.00 96.44 168 SER A O 1
ATOM 1242 N N . ASP A 1 169 ? 9.684 -7.442 -10.954 1.00 96.56 169 ASP A N 1
ATOM 1243 C CA . ASP A 1 169 ? 10.929 -8.071 -10.518 1.00 96.56 169 ASP A CA 1
ATOM 1244 C C . ASP A 1 169 ? 11.913 -8.285 -11.683 1.00 96.56 169 ASP A C 1
ATOM 1246 O O . ASP A 1 169 ? 11.612 -8.041 -12.856 1.00 96.56 169 ASP A O 1
ATOM 1250 N N . GLN A 1 170 ? 13.112 -8.779 -11.366 1.00 94.56 170 GLN A N 1
ATOM 1251 C CA . GLN A 1 170 ? 14.158 -9.070 -12.354 1.00 94.56 170 GLN A CA 1
ATOM 1252 C C . GLN A 1 170 ? 13.770 -10.129 -13.405 1.00 94.56 170 GLN A C 1
ATOM 1254 O O . GLN A 1 170 ? 14.406 -10.208 -14.457 1.00 94.56 170 GLN A O 1
ATOM 1259 N N . ASN A 1 171 ? 12.736 -10.932 -13.139 1.00 95.31 171 ASN A N 1
ATOM 1260 C CA . ASN A 1 171 ? 12.205 -11.935 -14.061 1.00 95.31 171 ASN A CA 1
ATOM 1261 C C . ASN A 1 171 ? 11.060 -11.378 -14.927 1.00 95.31 171 ASN A C 1
ATOM 1263 O O . ASN A 1 171 ? 10.548 -12.093 -15.790 1.00 95.31 171 ASN A O 1
ATOM 1267 N N . GLY A 1 172 ? 10.669 -10.116 -14.723 1.00 95.50 172 GLY A N 1
ATOM 1268 C CA . GLY A 1 172 ? 9.572 -9.460 -15.429 1.00 95.50 172 GLY A CA 1
ATOM 1269 C C . GLY A 1 172 ? 8.189 -9.733 -14.835 1.00 95.50 172 GLY A C 1
ATOM 1270 O O . GLY A 1 172 ? 7.193 -9.433 -15.490 1.00 95.50 172 GLY A O 1
ATOM 1271 N N . VAL A 1 173 ? 8.100 -10.293 -13.623 1.00 97.56 173 VAL A N 1
ATOM 1272 C CA . VAL A 1 173 ? 6.816 -10.494 -12.935 1.00 97.56 173 VAL A CA 1
ATOM 1273 C C . VAL A 1 173 ? 6.416 -9.196 -12.244 1.00 97.56 173 VAL A C 1
ATOM 1275 O O . VAL A 1 173 ? 7.141 -8.695 -11.384 1.00 97.56 173 VAL A O 1
ATOM 1278 N N . GLN A 1 174 ? 5.254 -8.652 -12.602 1.00 97.50 174 GLN A N 1
ATOM 1279 C CA . GLN A 1 174 ? 4.746 -7.421 -12.004 1.00 97.50 174 GLN A CA 1
ATOM 1280 C C . GLN A 1 174 ? 4.203 -7.693 -10.591 1.00 97.50 174 GLN A C 1
ATOM 1282 O O . GLN A 1 174 ? 3.274 -8.482 -10.413 1.00 97.50 174 GLN A O 1
ATOM 1287 N N . ARG A 1 175 ? 4.797 -7.039 -9.587 1.00 97.44 175 ARG A N 1
ATOM 1288 C CA . ARG A 1 175 ? 4.497 -7.207 -8.146 1.00 97.44 175 ARG A CA 1
ATOM 1289 C C . ARG A 1 175 ? 3.952 -5.935 -7.495 1.00 97.44 175 ARG A C 1
ATOM 1291 O O . ARG A 1 175 ? 3.679 -5.902 -6.304 1.00 97.44 175 ARG A O 1
ATOM 1298 N N . GLY A 1 176 ? 3.786 -4.878 -8.285 1.00 95.88 176 GLY A N 1
ATOM 1299 C CA . GLY A 1 176 ? 3.136 -3.641 -7.876 1.00 95.88 176 GLY A CA 1
ATOM 1300 C C . GLY A 1 176 ? 2.453 -2.952 -9.053 1.00 95.88 176 GLY A C 1
ATOM 1301 O O . GLY A 1 176 ? 2.685 -3.280 -10.219 1.00 95.88 176 GLY A O 1
ATOM 1302 N N . SER A 1 177 ? 1.609 -1.970 -8.756 1.00 94.31 177 SER A N 1
ATOM 1303 C CA . SER A 1 177 ? 0.990 -1.111 -9.766 1.00 94.31 177 SER A CA 1
ATOM 1304 C C . SER A 1 177 ? 1.354 0.346 -9.514 1.00 94.31 177 SER A C 1
ATOM 1306 O O . SER A 1 177 ? 1.406 0.808 -8.375 1.00 94.31 177 SER A O 1
ATOM 1308 N N . THR A 1 178 ? 1.607 1.079 -10.591 1.00 92.19 178 THR A N 1
ATOM 1309 C CA . THR A 1 178 ? 1.855 2.521 -10.558 1.00 92.19 178 THR A CA 1
ATOM 1310 C C . THR A 1 178 ? 0.540 3.283 -10.687 1.00 92.19 178 THR A C 1
ATOM 1312 O O . THR A 1 178 ? -0.292 2.925 -11.5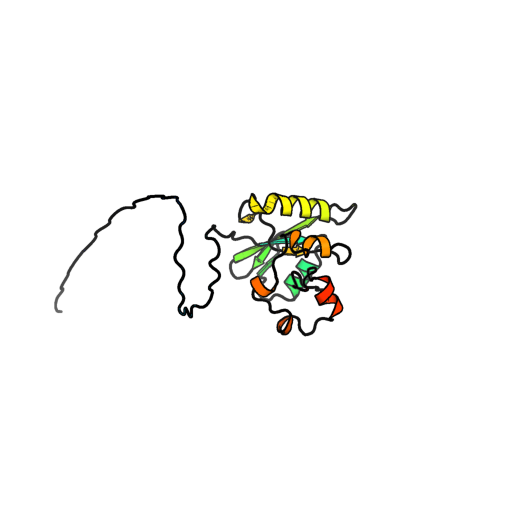21 1.00 92.19 178 THR A O 1
ATOM 1315 N N . TRP A 1 179 ? 0.356 4.354 -9.918 1.00 85.62 179 TRP A N 1
ATOM 1316 C CA . TRP A 1 179 ? -0.907 5.107 -9.881 1.00 85.62 179 TRP A CA 1
ATOM 1317 C C . TRP A 1 179 ? -0.751 6.627 -10.066 1.00 85.62 179 TRP A C 1
ATOM 1319 O O . TRP A 1 179 ? -1.758 7.320 -10.234 1.00 85.62 179 TRP A O 1
ATOM 1329 N N . GLN A 1 180 ? 0.490 7.124 -10.064 1.00 75.81 180 GLN A N 1
ATOM 1330 C CA . GLN A 1 180 ? 0.887 8.489 -10.430 1.00 75.81 180 GLN A CA 1
ATOM 1331 C C . GLN A 1 180 ? 1.770 8.431 -11.676 1.00 75.81 180 GLN A C 1
ATOM 1333 O O . GLN A 1 180 ? 1.587 9.303 -12.555 1.00 75.81 180 GLN A O 1
#

pLDDT: mean 82.47, std 23.76, range [29.34, 98.75]